Protein AF-A0A0J6WGP2-F1 (afdb_monomer_lite)

InterPro domains:
  IPR013022 Xylose isomerase-like, TIM barrel domain [PF01261] (4-67)
  I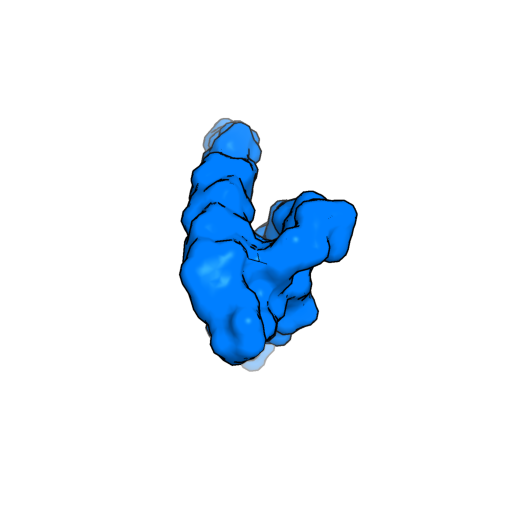PR036237 Xylose isomerase-like superfamily [SSF51658] (3-67)

Secondary structure (DSSP, 8-state):
-----B-----TT-S-HHHHHHHHHHHHHHHHHHHHTT---B-------GGGHHHHHHHHHHHHHHTTTS----

pLDDT: mean 92.03, std 13.14, range [45.03, 98.31]

Organism: NCBI:txid37916

Foldseek 3Di:
DADAEAEDEACCLELDVVSNVVRLVVVLVVVVVCVVRVYPHYDYDQNYDPVPVVSSVVSNVVSVVSNVPPPPPD

Sequence (74 aa):
MGIASVLPVLRWSGPDEDAREAAVRNWKRVVQIAVDLGVNVINTEFSGRPEKAEESERAFFRSMEELPSTSVST

Radius of gyration: 13.26 Å; chains: 1; bounding box: 28×26×36 Å

Structure (mmCIF, N/CA/C/O backbone):
data_AF-A0A0J6WGP2-F1
#
_entry.id   AF-A0A0J6WGP2-F1
#
loop_
_atom_site.group_PDB
_atom_site.id
_atom_site.type_symbol
_atom_site.label_atom_id
_atom_site.label_alt_id
_atom_site.label_comp_id
_atom_site.label_asym_id
_atom_site.label_entity_id
_atom_site.label_seq_id
_atom_site.pdbx_PDB_ins_code
_atom_site.Cartn_x
_atom_site.Cartn_y
_atom_site.Cartn_z
_atom_site.occupancy
_atom_site.B_iso_or_equiv
_atom_site.auth_seq_id
_atom_site.auth_comp_id
_atom_site.auth_asym_id
_atom_site.auth_atom_id
_atom_site.pdbx_PDB_model_num
ATOM 1 N N . MET A 1 1 ? -11.712 -10.009 23.756 1.00 62.28 1 MET A N 1
ATOM 2 C CA . MET A 1 1 ? -10.676 -10.382 22.767 1.00 62.28 1 MET A CA 1
ATOM 3 C C . MET A 1 1 ? -10.866 -9.483 21.555 1.00 62.28 1 MET A C 1
ATOM 5 O O . MET A 1 1 ? -12.001 -9.381 21.111 1.00 62.28 1 MET A O 1
ATOM 9 N N . GLY A 1 2 ? -9.821 -8.795 21.090 1.00 89.25 2 GLY A N 1
ATOM 10 C CA . GLY A 1 2 ? -9.864 -7.897 19.923 1.00 89.25 2 GLY A CA 1
ATOM 11 C C . GLY A 1 2 ? -8.903 -8.353 18.821 1.00 89.25 2 GLY A C 1
ATOM 12 O O . GLY A 1 2 ? -8.119 -9.278 19.038 1.00 89.25 2 GLY A O 1
ATOM 13 N N . ILE A 1 3 ? -8.966 -7.722 17.647 1.00 95.06 3 ILE A N 1
ATOM 14 C CA . ILE A 1 3 ? -8.051 -7.998 16.530 1.00 95.06 3 ILE A CA 1
ATOM 15 C C . ILE A 1 3 ? -6.756 -7.207 16.749 1.00 95.06 3 ILE A C 1
ATOM 17 O O . ILE A 1 3 ? -6.795 -6.000 16.957 1.00 95.06 3 ILE A O 1
ATOM 21 N N . ALA A 1 4 ? -5.607 -7.885 16.712 1.00 95.69 4 ALA A N 1
ATOM 22 C CA . ALA A 1 4 ? -4.312 -7.247 16.965 1.00 95.69 4 ALA A CA 1
ATOM 23 C C . ALA A 1 4 ? -3.767 -6.477 15.748 1.00 95.69 4 ALA A C 1
ATOM 25 O O . ALA A 1 4 ? -3.139 -5.435 15.909 1.00 95.69 4 ALA A O 1
ATOM 26 N N . SER A 1 5 ? -3.978 -6.996 14.535 1.00 96.75 5 SER A N 1
ATOM 27 C CA . SER A 1 5 ? -3.558 -6.356 13.283 1.00 96.75 5 SER A CA 1
ATOM 28 C C . SER A 1 5 ? -4.326 -6.920 12.086 1.00 96.75 5 SER A C 1
ATOM 30 O O . SER A 1 5 ? -4.919 -7.997 12.183 1.00 96.75 5 SER A O 1
ATOM 32 N N . VAL A 1 6 ? -4.283 -6.211 10.957 1.00 96.69 6 VAL A N 1
ATOM 33 C CA . VAL A 1 6 ? -4.706 -6.726 9.644 1.00 96.69 6 VAL A CA 1
ATOM 34 C C . VAL A 1 6 ? -3.496 -6.871 8.715 1.00 96.69 6 VAL A C 1
ATOM 36 O O . VAL A 1 6 ? -2.538 -6.108 8.825 1.00 96.69 6 VAL A O 1
ATOM 39 N N . LEU A 1 7 ? -3.530 -7.863 7.817 1.00 97.25 7 LEU A N 1
ATOM 40 C CA . LEU A 1 7 ? -2.437 -8.192 6.891 1.00 97.25 7 LEU A CA 1
ATOM 41 C C . LEU A 1 7 ? -2.963 -8.334 5.447 1.00 97.25 7 LEU A C 1
ATOM 43 O O . LEU A 1 7 ? -3.138 -9.455 4.964 1.00 97.25 7 LEU A O 1
ATOM 47 N N . PRO A 1 8 ? -3.294 -7.235 4.749 1.00 96.44 8 PRO A N 1
ATOM 48 C CA . PRO A 1 8 ? -3.600 -7.292 3.325 1.00 96.44 8 PRO A CA 1
ATOM 49 C C . PRO A 1 8 ? -2.341 -7.604 2.506 1.00 96.44 8 PRO A C 1
ATOM 51 O O . PRO A 1 8 ? -1.258 -7.090 2.773 1.00 96.44 8 PRO A O 1
ATOM 54 N N . VAL A 1 9 ? -2.505 -8.388 1.442 1.00 96.44 9 VAL A N 1
ATOM 55 C CA . VAL A 1 9 ? -1.473 -8.583 0.418 1.00 96.44 9 VAL A CA 1
ATOM 56 C C . VAL A 1 9 ? -2.046 -8.101 -0.910 1.00 96.44 9 VAL A C 1
ATOM 58 O O . VAL A 1 9 ? -2.916 -8.736 -1.500 1.00 96.44 9 VAL A O 1
ATOM 61 N N . LEU A 1 10 ? -1.589 -6.935 -1.362 1.00 96.94 10 LEU A N 1
ATOM 62 C CA . LEU A 1 10 ? -2.062 -6.256 -2.574 1.00 96.94 10 LEU A CA 1
ATOM 63 C C . LEU A 1 10 ? -0.882 -5.985 -3.501 1.00 96.94 10 LEU A C 1
ATOM 65 O O . LEU A 1 10 ? 0.236 -5.923 -3.021 1.00 96.94 10 LEU A O 1
ATOM 69 N N . ARG A 1 11 ? -1.084 -5.784 -4.809 1.00 96.75 11 ARG A N 1
ATOM 70 C CA . ARG A 1 11 ? -0.014 -5.562 -5.816 1.00 96.75 11 ARG A CA 1
ATOM 71 C C . ARG A 1 11 ? 0.492 -4.108 -5.894 1.00 96.75 11 ARG A C 1
ATOM 73 O O . ARG A 1 11 ? 0.850 -3.624 -6.957 1.00 96.75 11 ARG A O 1
ATOM 80 N N . TRP A 1 12 ? 0.525 -3.411 -4.762 1.00 96.88 12 TRP A N 1
ATOM 81 C CA . TRP A 1 12 ? 0.847 -1.980 -4.653 1.00 96.88 12 TRP A CA 1
ATOM 82 C C . TRP A 1 12 ? 2.298 -1.587 -4.981 1.00 96.88 12 TRP A C 1
ATOM 84 O O . TRP A 1 12 ? 2.562 -0.406 -5.185 1.00 96.88 12 TRP A O 1
ATOM 94 N N . SER A 1 13 ? 3.226 -2.542 -5.078 1.00 97.75 13 SER A N 1
ATOM 95 C CA . SER A 1 13 ? 4.583 -2.319 -5.602 1.00 97.75 13 SER A CA 1
ATOM 96 C C . SER A 1 13 ? 4.872 -3.116 -6.879 1.00 97.75 13 SER A C 1
ATOM 98 O O . SER A 1 13 ? 6.026 -3.307 -7.255 1.00 97.75 13 SER A O 1
ATOM 100 N N . GLY A 1 14 ? 3.829 -3.612 -7.554 1.00 97.12 14 GLY A N 1
ATOM 101 C CA . GLY A 1 14 ? 3.970 -4.313 -8.826 1.00 97.12 14 GLY A CA 1
ATOM 102 C C . GLY A 1 14 ? 4.325 -3.359 -9.980 1.00 97.12 14 GLY A C 1
ATOM 103 O O . GLY A 1 14 ? 3.879 -2.215 -9.975 1.00 97.12 14 GLY A O 1
ATOM 104 N N . PRO A 1 15 ? 5.085 -3.821 -10.991 1.00 96.12 15 PRO A N 1
ATOM 105 C CA . PRO A 1 15 ? 5.420 -3.025 -12.177 1.00 96.12 15 PRO A CA 1
ATOM 106 C C . PRO A 1 15 ? 4.252 -2.882 -13.171 1.00 96.12 15 PRO A C 1
ATOM 108 O O . PRO A 1 15 ? 4.356 -2.111 -14.119 1.00 96.12 15 PRO A O 1
ATOM 111 N N . ASP A 1 16 ? 3.171 -3.645 -12.983 1.00 97.00 16 ASP A N 1
ATOM 112 C CA . ASP A 1 16 ? 1.934 -3.530 -13.757 1.00 97.00 16 ASP A CA 1
ATOM 113 C C . ASP A 1 16 ? 1.059 -2.416 -13.170 1.00 97.00 16 ASP A C 1
ATOM 115 O O . ASP A 1 16 ? 0.640 -2.492 -12.012 1.00 97.00 16 ASP A O 1
ATOM 119 N N . GLU A 1 17 ? 0.827 -1.370 -13.958 1.00 97.06 17 GLU A N 1
ATOM 120 C CA . GLU A 1 17 ? 0.221 -0.133 -13.469 1.00 97.06 17 GLU A CA 1
ATOM 121 C C . GLU A 1 17 ? -1.271 -0.300 -13.146 1.00 97.06 17 GLU A C 1
ATOM 123 O O . GLU A 1 17 ? -1.713 0.142 -12.088 1.00 97.06 17 GLU A O 1
ATOM 128 N N . ASP A 1 18 ? -2.023 -1.035 -13.969 1.00 98.06 18 ASP A N 1
ATOM 129 C CA . ASP A 1 18 ? -3.446 -1.307 -13.728 1.00 98.06 18 ASP A CA 1
ATOM 130 C C . ASP A 1 18 ? -3.650 -2.064 -12.404 1.00 98.06 18 ASP A C 1
ATOM 132 O O . ASP A 1 18 ? -4.518 -1.723 -11.587 1.00 98.06 18 ASP A O 1
ATOM 136 N N . ALA A 1 19 ? -2.815 -3.077 -12.145 1.00 97.69 19 ALA A N 1
ATOM 137 C CA . ALA A 1 19 ? -2.819 -3.807 -10.884 1.00 97.69 19 ALA A CA 1
ATOM 138 C C . ALA A 1 19 ? -2.373 -2.934 -9.700 1.00 97.69 19 ALA A C 1
ATOM 140 O O . ALA A 1 19 ? -2.928 -3.078 -8.602 1.00 97.69 19 ALA A O 1
ATOM 141 N N . ARG A 1 20 ? -1.400 -2.034 -9.898 1.00 97.62 20 ARG A N 1
ATOM 142 C CA . ARG A 1 20 ? -0.934 -1.090 -8.871 1.00 97.62 20 ARG A CA 1
ATOM 143 C C . ARG A 1 20 ? -2.044 -0.120 -8.475 1.00 97.62 20 ARG A C 1
ATOM 145 O O . ARG A 1 20 ? -2.352 -0.009 -7.290 1.00 97.62 20 ARG A O 1
ATOM 152 N N . GLU A 1 21 ? -2.698 0.522 -9.436 1.00 97.44 21 GLU A N 1
ATOM 153 C CA . GLU A 1 21 ? -3.797 1.456 -9.176 1.00 97.44 21 GLU A CA 1
ATOM 154 C C . GLU A 1 21 ? -4.988 0.763 -8.497 1.00 97.44 21 GLU A C 1
ATOM 156 O O . GLU A 1 21 ? -5.579 1.291 -7.549 1.00 97.44 21 GLU A O 1
ATOM 161 N N . ALA A 1 22 ? -5.334 -0.454 -8.937 1.00 97.81 22 ALA A N 1
ATOM 162 C CA . ALA A 1 22 ? -6.354 -1.266 -8.276 1.00 97.81 22 ALA A CA 1
ATOM 163 C C . ALA A 1 22 ? -5.973 -1.585 -6.824 1.00 97.81 22 ALA A C 1
ATOM 165 O O . ALA A 1 22 ? -6.814 -1.492 -5.925 1.00 97.81 22 ALA A O 1
ATOM 166 N N . ALA A 1 23 ? -4.702 -1.906 -6.573 1.00 97.75 23 ALA A N 1
ATOM 167 C CA . ALA A 1 23 ? -4.186 -2.113 -5.228 1.00 97.75 23 ALA A CA 1
ATOM 168 C C . ALA A 1 23 ? -4.274 -0.838 -4.374 1.00 97.75 23 ALA A C 1
ATOM 170 O O . ALA A 1 23 ? -4.708 -0.931 -3.229 1.00 97.75 23 ALA A O 1
ATOM 171 N N . VAL A 1 24 ? -3.945 0.342 -4.911 1.00 97.12 24 VAL A N 1
ATOM 172 C CA . VAL A 1 24 ? -4.069 1.628 -4.196 1.00 97.12 24 VAL A CA 1
ATOM 173 C C . VAL A 1 24 ? -5.528 1.926 -3.823 1.00 97.12 24 VAL A C 1
ATOM 175 O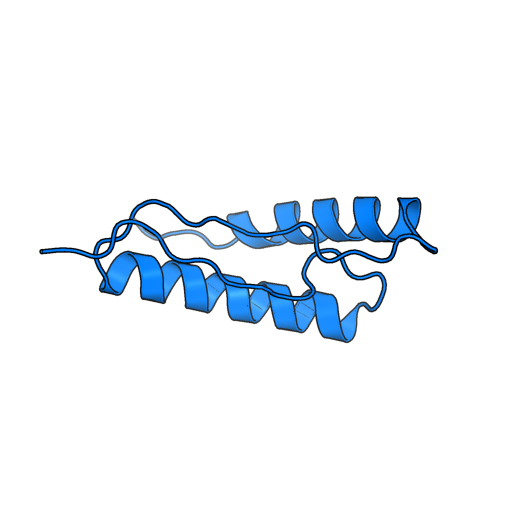 O . VAL A 1 24 ? -5.808 2.297 -2.681 1.00 97.12 24 VAL A O 1
ATOM 178 N N . ARG A 1 25 ? -6.492 1.696 -4.728 1.00 96.75 25 ARG A N 1
ATOM 179 C CA . ARG A 1 25 ? -7.930 1.829 -4.409 1.00 96.75 25 ARG A CA 1
ATOM 180 C C . ARG A 1 25 ? -8.356 0.878 -3.288 1.00 96.75 25 ARG A C 1
ATOM 182 O O . ARG A 1 25 ? -9.040 1.291 -2.352 1.00 96.75 25 ARG A O 1
ATOM 189 N N . ASN A 1 26 ? -7.915 -0.377 -3.352 1.00 97.38 26 ASN A N 1
ATOM 190 C CA . ASN A 1 26 ? -8.220 -1.377 -2.331 1.00 97.38 26 ASN A CA 1
ATOM 191 C C . ASN A 1 26 ? -7.584 -1.032 -0.982 1.00 97.38 26 ASN A C 1
ATOM 193 O O . ASN A 1 26 ? -8.225 -1.207 0.050 1.00 97.38 26 ASN A O 1
ATOM 197 N N . TRP A 1 27 ? -6.373 -0.480 -0.975 1.00 96.94 27 TRP A N 1
ATOM 198 C CA . TRP A 1 27 ? -5.700 -0.018 0.236 1.00 96.94 27 TRP A CA 1
ATOM 199 C C . TRP A 1 27 ? -6.510 1.027 1.000 1.00 96.94 27 TRP A C 1
ATOM 201 O O . TRP A 1 27 ? -6.658 0.910 2.214 1.00 96.94 27 TRP A O 1
ATOM 211 N N . LYS A 1 28 ? -7.123 1.992 0.303 1.00 95.25 28 LYS A N 1
ATOM 212 C CA . LYS A 1 28 ? -8.027 2.968 0.939 1.00 95.25 28 LYS A CA 1
ATOM 213 C C . LYS A 1 28 ? -9.205 2.273 1.632 1.00 95.25 28 LYS A C 1
ATOM 215 O O . LYS A 1 28 ? -9.580 2.642 2.743 1.00 95.25 28 LYS A O 1
ATOM 220 N N . ARG A 1 29 ? -9.747 1.208 1.025 1.00 96.56 29 ARG A N 1
ATOM 221 C CA . ARG A 1 29 ? -10.804 0.395 1.647 1.00 96.56 29 ARG A CA 1
ATOM 222 C C . ARG A 1 29 ? -10.294 -0.426 2.835 1.00 96.56 29 ARG A C 1
ATOM 224 O O . ARG A 1 29 ? -11.007 -0.513 3.829 1.00 96.56 29 ARG A O 1
ATOM 231 N N . VAL A 1 30 ? -9.089 -0.993 2.762 1.00 97.00 30 VAL A N 1
ATOM 232 C CA . VAL A 1 30 ? -8.451 -1.703 3.887 1.00 97.00 30 VAL A CA 1
ATOM 233 C C . VAL A 1 30 ? -8.292 -0.770 5.083 1.00 97.00 30 VAL A C 1
ATOM 235 O O . VAL A 1 30 ? -8.639 -1.170 6.188 1.00 97.00 30 VAL A O 1
ATOM 238 N N . VAL A 1 31 ? -7.824 0.465 4.877 1.00 95.31 31 VAL A N 1
ATOM 239 C CA . VAL A 1 31 ? -7.683 1.449 5.962 1.00 95.31 31 VAL A CA 1
ATOM 240 C C . VAL A 1 31 ? -9.031 1.702 6.639 1.00 95.31 31 VAL A C 1
ATOM 242 O O . VAL A 1 31 ? -9.111 1.617 7.861 1.00 95.31 31 VAL A O 1
ATOM 245 N N . GLN A 1 32 ? -10.104 1.910 5.867 1.00 95.81 32 GLN A N 1
ATOM 246 C CA . GLN A 1 32 ? -11.446 2.062 6.441 1.00 95.81 32 GLN A CA 1
ATOM 247 C C . GLN A 1 32 ? -11.873 0.823 7.241 1.00 95.81 32 GLN A C 1
ATOM 249 O O . GLN A 1 32 ? -12.381 0.957 8.345 1.00 95.81 32 GLN A O 1
ATOM 254 N N . ILE A 1 33 ? -11.633 -0.384 6.720 1.00 96.19 33 ILE A N 1
ATOM 255 C CA . ILE A 1 33 ? -11.961 -1.631 7.426 1.00 96.19 33 ILE A CA 1
ATOM 256 C C . ILE A 1 33 ? -11.158 -1.755 8.729 1.00 96.19 33 ILE A C 1
ATOM 258 O O . ILE A 1 33 ? -11.709 -2.171 9.742 1.00 96.19 33 ILE A O 1
ATOM 262 N N . ALA A 1 34 ? -9.872 -1.396 8.729 1.00 96.62 34 ALA A N 1
ATOM 263 C CA . ALA A 1 34 ? -9.047 -1.423 9.934 1.00 96.62 34 ALA A CA 1
ATOM 264 C C . ALA A 1 34 ? -9.600 -0.469 11.005 1.00 96.62 34 ALA A C 1
ATOM 266 O O . ALA A 1 34 ? -9.733 -0.870 12.160 1.00 96.62 34 ALA A O 1
ATOM 267 N N . VAL A 1 35 ? -10.013 0.738 10.604 1.00 96.19 35 VAL A N 1
ATOM 268 C CA . VAL A 1 35 ? -10.695 1.703 11.481 1.00 96.19 35 VAL A CA 1
ATOM 269 C C . VAL A 1 35 ? -12.013 1.136 12.015 1.00 96.19 35 VAL A C 1
ATOM 271 O O . VAL A 1 35 ? -12.225 1.153 13.226 1.00 96.19 35 VAL A O 1
ATOM 274 N N . ASP A 1 36 ? -12.862 0.570 11.151 1.00 96.31 36 ASP A N 1
ATOM 275 C CA . ASP A 1 36 ? -14.156 -0.022 11.532 1.00 96.31 36 ASP A CA 1
ATOM 276 C C . ASP A 1 36 ? -13.986 -1.182 12.538 1.00 96.31 36 ASP A C 1
ATOM 278 O O . ASP A 1 36 ? -14.838 -1.409 13.396 1.00 96.31 36 ASP A O 1
ATOM 282 N N . LEU A 1 37 ? -12.867 -1.910 12.455 1.00 96.25 37 LEU A N 1
ATOM 283 C CA . LEU A 1 37 ? -12.504 -2.997 13.368 1.00 96.25 37 LEU A CA 1
ATOM 284 C C . LEU A 1 37 ? -11.788 -2.520 14.646 1.00 96.25 37 LEU A C 1
ATOM 286 O O . LEU A 1 37 ? -11.481 -3.348 15.507 1.00 96.25 37 LEU A O 1
ATOM 290 N N . GLY A 1 38 ? -11.498 -1.222 14.782 1.00 96.38 38 GLY A N 1
ATOM 291 C CA . GLY A 1 38 ? -10.726 -0.670 15.901 1.00 96.38 38 GLY A CA 1
ATOM 292 C C . GLY A 1 38 ? -9.257 -1.113 15.913 1.00 96.38 38 GLY A C 1
ATOM 293 O O . GLY A 1 38 ? -8.660 -1.250 16.981 1.00 96.38 38 GLY A O 1
ATOM 294 N N . VAL A 1 39 ? -8.682 -1.386 14.740 1.00 97.50 39 VAL A N 1
ATOM 295 C CA . VAL A 1 39 ? -7.320 -1.898 14.558 1.00 97.50 39 VAL A CA 1
ATOM 296 C C . VAL A 1 39 ? -6.394 -0.782 14.079 1.00 97.50 39 VAL A C 1
ATOM 298 O O . VAL A 1 39 ? -6.560 -0.247 12.988 1.00 97.50 39 VAL A O 1
ATOM 301 N N . ASN A 1 40 ? -5.353 -0.495 14.864 1.00 95.88 40 ASN A N 1
ATOM 302 C CA . ASN A 1 40 ? -4.392 0.580 14.574 1.00 95.88 40 ASN A CA 1
ATOM 303 C C . ASN A 1 40 ? -3.109 0.103 13.877 1.00 95.88 40 ASN A C 1
ATOM 305 O O . ASN A 1 40 ? -2.232 0.912 13.584 1.00 95.88 40 ASN A O 1
ATOM 309 N N . VAL A 1 41 ? -2.965 -1.205 13.648 1.00 96.44 41 VAL A N 1
ATOM 310 C CA . VAL A 1 41 ? -1.763 -1.793 13.046 1.00 96.44 41 VAL A CA 1
ATOM 311 C C . VAL A 1 41 ? -2.142 -2.554 11.785 1.00 96.44 41 VAL A C 1
ATOM 313 O O . VAL A 1 41 ? -2.902 -3.525 11.832 1.00 96.44 41 VAL A O 1
ATOM 316 N N . ILE A 1 42 ? -1.566 -2.132 10.661 1.00 96.88 42 ILE A N 1
ATOM 317 C CA . ILE A 1 42 ? -1.628 -2.854 9.393 1.00 96.88 42 ILE A CA 1
ATOM 318 C C . ILE A 1 42 ? -0.217 -3.313 9.042 1.00 96.88 42 ILE A C 1
ATOM 320 O O . ILE A 1 42 ? 0.686 -2.494 8.900 1.00 96.88 42 ILE A O 1
ATOM 324 N N . ASN A 1 43 ? -0.040 -4.621 8.895 1.00 95.94 43 ASN A N 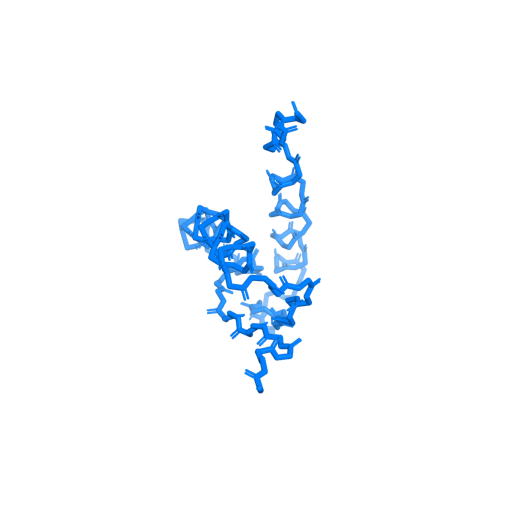1
ATOM 325 C CA . ASN A 1 43 ? 1.178 -5.210 8.355 1.00 95.94 43 ASN A CA 1
ATOM 326 C C . ASN A 1 43 ? 0.957 -5.498 6.864 1.00 95.94 43 ASN A C 1
ATOM 328 O O . ASN A 1 43 ? -0.165 -5.756 6.445 1.00 95.94 43 ASN A O 1
ATOM 332 N N . THR A 1 44 ? 2.001 -5.480 6.045 1.00 95.56 44 THR A N 1
ATOM 333 C CA . THR A 1 44 ? 1.900 -5.856 4.626 1.00 95.56 44 THR A CA 1
ATOM 334 C C . THR A 1 44 ? 3.258 -6.276 4.090 1.00 95.56 44 THR A C 1
ATOM 336 O O . THR A 1 44 ? 4.284 -6.084 4.738 1.00 95.56 44 THR A O 1
ATOM 339 N N . GLU A 1 45 ? 3.260 -6.823 2.881 1.00 94.69 45 GLU A N 1
ATOM 340 C CA . GLU A 1 45 ? 4.452 -7.228 2.153 1.00 94.69 45 GLU A CA 1
ATOM 341 C C . GLU A 1 45 ? 4.767 -6.268 1.004 1.00 94.69 45 GLU A C 1
ATOM 343 O O . GLU A 1 45 ? 3.877 -5.660 0.393 1.00 94.69 45 GLU A O 1
ATOM 348 N N . PHE A 1 46 ? 6.056 -6.176 0.676 1.00 95.38 46 PHE A N 1
ATOM 349 C CA . PHE A 1 46 ? 6.502 -5.612 -0.588 1.00 95.38 46 PHE A CA 1
ATOM 350 C C . PHE A 1 46 ? 6.191 -6.618 -1.705 1.00 95.38 46 PHE A C 1
ATOM 352 O O . PHE A 1 46 ? 6.865 -7.632 -1.859 1.00 95.38 46 PHE A O 1
ATOM 359 N N . SER A 1 47 ? 5.153 -6.349 -2.491 1.00 92.56 47 SER A N 1
ATOM 360 C CA . SER A 1 47 ? 4.594 -7.270 -3.490 1.00 92.56 47 SER A CA 1
ATOM 361 C C . SER A 1 47 ? 5.078 -7.002 -4.921 1.00 92.56 47 SER A C 1
ATOM 363 O O . SER A 1 47 ? 4.329 -7.157 -5.896 1.00 92.56 47 SER A O 1
ATOM 365 N N . GLY A 1 48 ? 6.351 -6.623 -5.026 1.00 94.44 48 GLY A N 1
ATOM 366 C CA . GLY A 1 48 ? 7.045 -6.361 -6.278 1.00 94.44 48 GLY A CA 1
ATOM 367 C C . GLY A 1 48 ? 7.462 -7.630 -7.017 1.00 94.44 48 GLY A C 1
ATOM 368 O O . GLY A 1 48 ? 7.080 -8.753 -6.675 1.00 94.44 48 GLY A O 1
ATOM 369 N N . ARG A 1 49 ? 8.260 -7.440 -8.062 1.00 95.88 49 ARG A N 1
ATOM 370 C CA . ARG A 1 49 ? 8.802 -8.496 -8.917 1.00 95.88 49 ARG A CA 1
ATOM 371 C C . ARG A 1 49 ? 10.328 -8.516 -8.813 1.00 95.88 49 ARG A C 1
ATOM 373 O O . ARG A 1 49 ? 10.943 -7.515 -9.179 1.00 95.88 49 ARG A O 1
ATOM 380 N N . PRO A 1 50 ? 10.953 -9.608 -8.328 1.00 95.44 50 PRO A N 1
ATOM 381 C CA . PRO A 1 50 ? 12.410 -9.695 -8.211 1.00 95.44 50 PRO A CA 1
ATOM 382 C C . PRO A 1 50 ? 13.143 -9.431 -9.531 1.00 95.44 50 PRO A C 1
ATOM 384 O O . PRO A 1 50 ? 14.161 -8.749 -9.551 1.00 95.44 50 PRO A O 1
ATOM 387 N N . GLU A 1 51 ? 12.587 -9.904 -10.647 1.00 97.50 51 GLU A N 1
ATOM 388 C CA . GLU A 1 51 ? 13.112 -9.704 -12.000 1.00 97.50 51 GLU A CA 1
ATOM 389 C C . GLU A 1 51 ? 13.030 -8.248 -12.494 1.00 97.50 51 GLU A C 1
ATOM 391 O O . GLU A 1 51 ? 13.611 -7.905 -13.519 1.00 97.50 51 GLU A O 1
ATOM 396 N N . LYS A 1 52 ? 12.304 -7.393 -11.766 1.00 97.56 52 LYS A N 1
ATOM 397 C CA . LYS A 1 52 ? 12.018 -5.987 -12.076 1.00 97.56 52 LYS A CA 1
ATOM 398 C C . LYS A 1 52 ? 12.108 -5.140 -10.798 1.00 97.56 52 LYS A C 1
ATOM 400 O O . LYS A 1 52 ? 11.196 -4.373 -10.475 1.00 97.56 52 LYS A O 1
ATOM 405 N N . ALA A 1 53 ? 13.187 -5.313 -10.033 1.00 97.44 53 ALA A N 1
ATOM 406 C CA . ALA A 1 53 ? 13.343 -4.717 -8.704 1.00 97.44 53 ALA A CA 1
ATOM 407 C C . ALA A 1 53 ? 13.244 -3.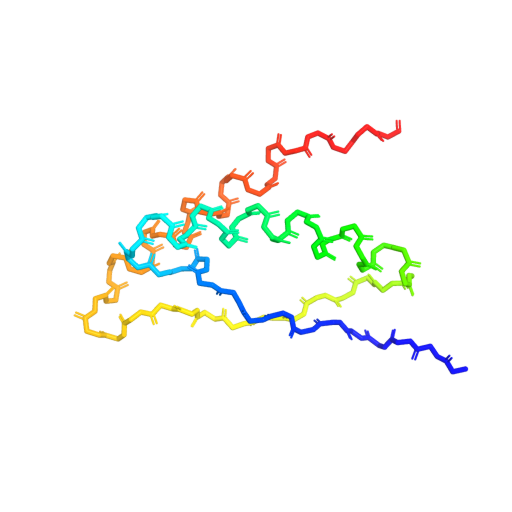178 -8.715 1.00 97.44 53 ALA A C 1
ATOM 409 O O . ALA A 1 53 ? 12.439 -2.621 -7.975 1.00 97.44 53 ALA A O 1
ATOM 410 N N . GLU A 1 54 ? 13.969 -2.499 -9.610 1.00 98.19 54 GLU A N 1
ATOM 411 C CA . GLU A 1 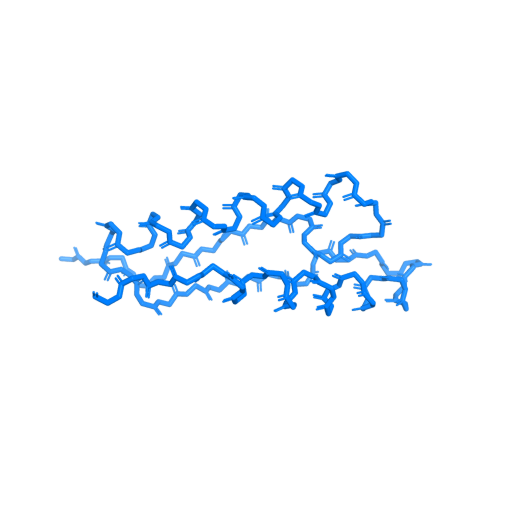54 ? 13.958 -1.028 -9.713 1.00 98.19 54 GLU A CA 1
ATOM 412 C C . GLU A 1 54 ? 12.587 -0.472 -10.139 1.00 98.19 54 GLU A C 1
ATOM 414 O O . GLU A 1 54 ? 12.141 0.578 -9.680 1.00 98.19 54 GLU A O 1
ATOM 419 N N . GLU A 1 55 ? 11.880 -1.169 -11.033 1.00 98.31 55 GLU A N 1
ATOM 420 C CA . GLU A 1 55 ? 10.508 -0.810 -11.421 1.00 98.31 55 GLU A CA 1
ATOM 421 C C . GLU A 1 55 ? 9.545 -0.971 -10.243 1.00 98.31 55 GLU A C 1
ATOM 423 O O . GLU A 1 55 ? 8.689 -0.113 -10.025 1.00 98.31 55 GLU A O 1
ATOM 428 N N . SER A 1 56 ? 9.717 -2.046 -9.472 1.00 98.19 56 SER A N 1
ATOM 429 C CA . SER A 1 56 ? 8.900 -2.349 -8.298 1.00 98.19 56 SER A CA 1
ATOM 430 C C . SER A 1 56 ? 9.119 -1.333 -7.177 1.00 98.19 56 SER A C 1
ATOM 432 O O . SER A 1 56 ? 8.165 -0.896 -6.538 1.00 98.19 56 SER A O 1
ATOM 434 N N . GLU A 1 57 ? 10.365 -0.913 -6.957 1.00 98.19 57 GLU A N 1
ATOM 435 C CA . GLU A 1 57 ? 10.705 0.146 -6.007 1.00 98.19 57 GLU A CA 1
ATOM 436 C C . GLU A 1 57 ? 10.078 1.481 -6.424 1.00 98.19 57 GLU A C 1
ATOM 438 O O . GLU A 1 57 ? 9.391 2.125 -5.630 1.00 98.19 57 GLU A O 1
ATOM 443 N N . ARG A 1 58 ? 10.204 1.866 -7.700 1.00 98.25 58 ARG A N 1
ATOM 444 C CA . ARG A 1 58 ? 9.534 3.070 -8.216 1.00 98.25 58 ARG A CA 1
ATOM 445 C C . ARG A 1 58 ? 8.015 2.989 -8.064 1.00 98.25 58 ARG A C 1
ATOM 447 O O . ARG A 1 58 ? 7.389 3.992 -7.739 1.00 98.25 58 ARG A O 1
ATOM 454 N N . ALA A 1 59 ? 7.411 1.829 -8.321 1.00 98.12 59 ALA A N 1
ATOM 455 C CA . ALA A 1 59 ? 5.972 1.623 -8.157 1.00 98.12 59 ALA A CA 1
ATOM 456 C C . ALA A 1 59 ? 5.534 1.746 -6.692 1.00 98.12 59 ALA A C 1
ATOM 458 O O . ALA A 1 59 ? 4.520 2.383 -6.414 1.00 98.12 59 ALA A O 1
ATOM 459 N N . PHE A 1 60 ? 6.319 1.197 -5.762 1.00 97.19 60 PHE A N 1
ATOM 460 C CA . PHE A 1 60 ? 6.088 1.345 -4.328 1.00 97.19 60 PHE A CA 1
A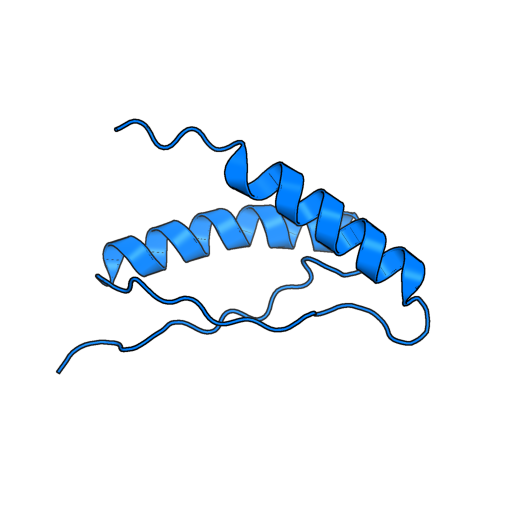TOM 461 C C . PHE A 1 60 ? 6.035 2.817 -3.911 1.00 97.19 60 PHE A C 1
ATOM 463 O O . PHE A 1 60 ? 5.060 3.230 -3.284 1.00 97.19 60 PHE A O 1
ATOM 470 N N . PHE A 1 61 ? 7.031 3.618 -4.303 1.00 96.69 61 PHE A N 1
ATOM 471 C CA . PHE A 1 61 ? 7.059 5.039 -3.949 1.00 96.69 61 PHE A CA 1
ATOM 472 C C . PHE A 1 61 ? 5.881 5.813 -4.547 1.00 96.69 61 PHE A C 1
ATOM 474 O O . PHE A 1 61 ? 5.236 6.561 -3.818 1.00 96.69 61 PHE A O 1
ATOM 481 N N . ARG A 1 62 ? 5.504 5.554 -5.809 1.00 96.56 62 ARG A N 1
ATOM 482 C CA . ARG A 1 62 ? 4.294 6.161 -6.400 1.00 96.56 62 ARG A CA 1
ATOM 483 C C . ARG A 1 62 ? 3.035 5.832 -5.596 1.00 96.56 62 ARG A C 1
ATOM 485 O O . ARG A 1 62 ? 2.242 6.713 -5.281 1.00 96.56 62 ARG A O 1
ATOM 492 N N . SER A 1 63 ? 2.855 4.570 -5.210 1.00 97.00 63 SER A N 1
ATOM 493 C CA . SER A 1 63 ? 1.709 4.161 -4.387 1.00 97.00 63 SER A CA 1
ATOM 494 C C . SER A 1 63 ? 1.718 4.841 -3.014 1.00 97.00 63 SER A C 1
ATOM 496 O O . SER A 1 63 ? 0.668 5.255 -2.526 1.00 97.00 63 SER A O 1
ATOM 498 N N . MET A 1 64 ? 2.895 4.996 -2.402 1.00 94.69 64 MET A N 1
ATOM 499 C CA . MET A 1 64 ? 3.067 5.706 -1.132 1.00 94.69 64 MET A CA 1
ATOM 500 C C . MET A 1 64 ? 2.814 7.211 -1.232 1.00 94.69 64 MET A C 1
ATOM 502 O O . MET A 1 64 ? 2.435 7.805 -0.232 1.00 94.69 64 MET A O 1
ATOM 506 N N . GLU A 1 65 ? 2.997 7.834 -2.393 1.00 94.69 65 GLU A N 1
ATOM 507 C CA . GLU A 1 65 ? 2.632 9.239 -2.628 1.00 94.69 65 GLU A CA 1
ATOM 508 C C . GLU A 1 65 ? 1.113 9.404 -2.812 1.00 94.69 65 GLU A C 1
ATOM 510 O O . GLU A 1 65 ? 0.516 10.378 -2.350 1.00 94.69 65 GLU A O 1
ATOM 515 N N . GLU A 1 66 ? 0.455 8.423 -3.430 1.00 94.44 66 GLU A N 1
ATOM 516 C CA . GLU A 1 66 ? -0.987 8.458 -3.688 1.00 94.44 66 GLU A CA 1
ATOM 517 C C . GLU A 1 66 ? -1.845 8.152 -2.456 1.00 94.44 66 GLU A C 1
ATOM 519 O O . GLU A 1 66 ? -2.937 8.711 -2.306 1.00 94.44 66 GLU A O 1
ATOM 524 N N . LEU A 1 67 ? -1.392 7.265 -1.568 1.00 90.88 67 LEU A N 1
ATOM 525 C CA . LEU A 1 67 ? -2.167 6.850 -0.393 1.00 90.88 67 LEU A CA 1
ATOM 526 C C . LEU A 1 67 ? -2.466 8.009 0.592 1.00 90.88 67 LEU A C 1
ATOM 528 O O . LEU A 1 67 ? -3.641 8.178 0.944 1.00 90.88 67 LEU A O 1
ATOM 532 N N . PRO A 1 68 ? -1.487 8.851 0.991 1.00 80.12 68 PRO A N 1
ATOM 533 C CA . PRO A 1 68 ? -1.685 9.968 1.916 1.00 80.12 68 PRO A CA 1
ATOM 534 C C . PRO A 1 68 ? -2.535 11.105 1.348 1.00 80.12 68 PRO A C 1
ATOM 536 O O . PRO A 1 68 ? -3.087 11.884 2.116 1.00 80.12 68 PRO A O 1
ATOM 539 N N . SER A 1 69 ? -2.670 11.210 0.020 1.00 60.59 69 SER A N 1
ATOM 540 C CA . SER A 1 69 ? -3.416 12.299 -0.641 1.00 60.59 69 SER A CA 1
ATOM 541 C C . SER A 1 69 ? -4.927 12.296 -0.357 1.00 60.59 69 SER A C 1
ATOM 543 O O . SER A 1 69 ? -5.654 13.193 -0.783 1.00 60.59 69 SER A O 1
ATOM 545 N N . THR A 1 70 ? -5.420 11.303 0.384 1.00 54.50 70 THR A N 1
ATOM 546 C CA . THR A 1 70 ? -6.805 11.249 0.843 1.00 54.50 70 THR A CA 1
ATOM 547 C C . THR A 1 70 ? -6.906 12.085 2.116 1.00 54.50 70 THR A C 1
ATOM 549 O O . THR A 1 70 ? -6.542 11.622 3.193 1.00 54.50 70 THR A O 1
ATOM 552 N N . SER A 1 71 ? -7.367 13.330 1.995 1.00 49.00 71 SER A N 1
ATOM 553 C CA . SER A 1 71 ? -7.721 14.175 3.136 1.00 49.00 71 SER A CA 1
ATOM 554 C C . SER A 1 71 ? -8.677 13.411 4.053 1.00 49.00 71 SER A C 1
ATOM 556 O O . SER A 1 71 ? -9.853 13.241 3.728 1.00 49.00 71 SER A O 1
ATOM 558 N N . VAL A 1 72 ? -8.171 12.922 5.182 1.00 51.00 72 VAL A N 1
ATOM 559 C CA . VAL A 1 72 ? -9.011 12.495 6.296 1.00 51.00 72 VAL A CA 1
ATOM 560 C C . VAL A 1 72 ? -9.608 13.785 6.842 1.00 51.00 72 VAL A C 1
ATOM 562 O O . VAL A 1 72 ? -8.898 14.582 7.451 1.00 51.00 72 VAL A O 1
ATOM 565 N N . SER A 1 73 ? -10.873 14.060 6.523 1.00 45.34 73 SER A N 1
ATOM 566 C CA . SER A 1 73 ? -11.621 15.107 7.214 1.00 45.34 73 SER A CA 1
ATOM 567 C C . SER A 1 73 ? -11.656 14.736 8.692 1.00 45.34 73 SER A C 1
ATOM 569 O O . SER A 1 73 ? -12.302 13.755 9.059 1.00 45.34 73 SER A O 1
ATOM 571 N N . THR A 1 74 ? -10.885 15.472 9.491 1.00 45.03 74 THR A N 1
ATOM 572 C CA . THR A 1 74 ? -10.993 15.503 10.953 1.00 45.03 74 THR A CA 1
ATOM 573 C C . THR A 1 74 ? -12.403 15.895 11.374 1.00 45.03 74 THR A C 1
ATOM 575 O O . THR A 1 74 ? -12.991 16.771 10.696 1.00 45.03 74 THR A O 1
#